Protein AF-A0A2V7CZX2-F1 (afdb_monomer)

Nearest PDB structures (foldseek):
  7vo0-assembly1_H  TM=2.688E-01  e=3.329E+00  Streptomyces coelicolor A3(2)
  6jwp-assembly2_G  TM=2.857E-01  e=6.913E+00  Saccharomyces cerevisiae S288C

Mean predicted aligned error: 11.03 Å

pLDDT: mean 85.04, std 9.65, range [57.53, 96.38]

Sequence (68 aa):
MLDQRGQLLRAALGFAVLPMPSNDRALHVLRAWLDSWAGIGRVAVAMARQGYDLQLTRYDEKGWRATF

Radius of gyration: 13.26 Å; Cα contacts (8 Å, |Δi|>4): 36; chains: 1; bounding box: 34×21×32 Å

Foldseek 3Di:
DDDPVRVVVVVLVVVLPDPDDDDPVVSVVVNVLCPDPVSVVVVVVVCVVVVDPWDWDADPPPGIDIDD

Secondary structure (DSSP, 8-state):
---HHHHHHHHHHHHHTS---S--HHHHHHHHHHTSHHHHHHHHHHHHHTT---EEEE-GGG-EEEE-

Structure (mmCIF, N/CA/C/O backbone):
data_AF-A0A2V7CZX2-F1
#
_entry.id   AF-A0A2V7CZX2-F1
#
loop_
_atom_site.group_PDB
_atom_site.id
_atom_site.type_symbol
_atom_site.label_atom_id
_atom_site.label_alt_id
_atom_site.label_comp_id
_atom_site.label_asym_id
_atom_site.label_entity_id
_atom_site.label_seq_id
_atom_site.pdbx_PDB_ins_code
_atom_site.Cartn_x
_atom_site.Cartn_y
_atom_site.Cartn_z
_atom_site.occupancy
_atom_site.B_iso_or_equiv
_atom_site.auth_seq_id
_atom_site.auth_comp_id
_atom_site.auth_asym_id
_atom_site.auth_atom_id
_atom_site.pdbx_PDB_model_num
ATOM 1 N N . MET A 1 1 ? 1.860 11.673 16.785 1.00 66.81 1 MET A N 1
ATOM 2 C CA . MET A 1 1 ? 3.094 10.994 17.236 1.00 66.81 1 MET A CA 1
ATOM 3 C C . MET A 1 1 ? 2.978 9.553 16.766 1.00 66.81 1 MET A C 1
ATOM 5 O O . MET A 1 1 ? 2.006 8.919 17.144 1.00 66.81 1 MET A O 1
ATOM 9 N N . LEU A 1 2 ? 3.838 9.087 15.850 1.00 69.06 2 LEU A N 1
ATOM 10 C CA . LEU A 1 2 ? 3.781 7.688 15.398 1.00 69.06 2 LEU A CA 1
ATOM 11 C C . LEU A 1 2 ? 4.163 6.790 16.575 1.00 69.06 2 LEU A C 1
ATOM 13 O O . LEU A 1 2 ? 5.145 7.077 17.268 1.00 69.06 2 LEU A O 1
ATOM 17 N N . ASP A 1 3 ? 3.383 5.740 16.792 1.00 87.56 3 ASP A N 1
ATOM 18 C CA . ASP A 1 3 ? 3.714 4.669 17.719 1.00 87.56 3 ASP A CA 1
ATOM 19 C C . ASP A 1 3 ? 5.002 3.958 17.265 1.00 87.56 3 ASP A C 1
ATOM 21 O O . ASP A 1 3 ? 5.498 4.152 16.151 1.00 87.56 3 ASP A O 1
ATOM 25 N N . GLN A 1 4 ? 5.580 3.128 18.131 1.00 87.12 4 GLN A N 1
ATOM 26 C CA . GLN A 1 4 ? 6.862 2.476 17.856 1.00 87.12 4 GLN A CA 1
ATOM 27 C C . GLN A 1 4 ? 6.842 1.646 16.561 1.00 87.12 4 GLN A C 1
ATOM 29 O O . GLN A 1 4 ? 7.847 1.583 15.852 1.00 87.12 4 GLN A O 1
ATOM 34 N N . ARG A 1 5 ? 5.693 1.057 16.201 1.00 75.56 5 ARG A N 1
ATOM 35 C CA . ARG A 1 5 ? 5.548 0.309 14.946 1.00 75.56 5 ARG A CA 1
ATOM 36 C C . ARG A 1 5 ? 5.475 1.245 13.741 1.00 75.56 5 ARG A C 1
ATOM 38 O O . ARG A 1 5 ? 6.156 0.989 12.749 1.00 75.56 5 ARG A O 1
ATOM 45 N N . GLY A 1 6 ? 4.755 2.363 13.846 1.00 83.12 6 GLY A N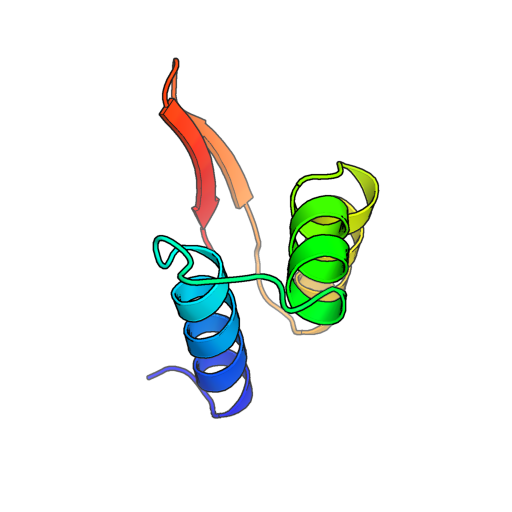 1
ATOM 46 C CA . GLY A 1 6 ? 4.745 3.413 12.828 1.00 83.12 6 GLY A CA 1
ATOM 47 C C . GLY A 1 6 ? 6.125 4.038 12.580 1.00 83.12 6 GLY A C 1
ATOM 48 O O . GLY A 1 6 ? 6.478 4.331 11.436 1.00 83.12 6 GLY A O 1
ATOM 49 N N . GLN A 1 7 ? 6.951 4.187 13.621 1.00 90.06 7 GLN A N 1
ATOM 50 C CA . GLN A 1 7 ? 8.335 4.660 13.484 1.00 90.06 7 GLN A CA 1
ATOM 51 C C . GLN A 1 7 ? 9.225 3.649 12.751 1.00 90.06 7 GLN A C 1
ATOM 53 O O . GLN A 1 7 ? 9.989 4.042 11.869 1.00 90.06 7 GLN A O 1
ATOM 58 N N . LEU A 1 8 ? 9.085 2.354 13.052 1.00 88.69 8 LEU A N 1
ATOM 59 C CA . LEU A 1 8 ? 9.819 1.287 12.364 1.00 88.69 8 LEU A CA 1
ATOM 60 C C . LEU A 1 8 ? 9.429 1.178 10.887 1.00 88.69 8 LEU A C 1
ATOM 62 O O . LEU A 1 8 ? 10.304 1.054 10.033 1.00 88.69 8 LEU A O 1
ATOM 66 N N . LEU A 1 9 ? 8.136 1.284 10.570 1.00 82.31 9 LEU A N 1
ATOM 67 C CA . LEU A 1 9 ? 7.659 1.281 9.186 1.00 82.31 9 LEU A CA 1
ATOM 68 C C . LEU A 1 9 ? 8.219 2.478 8.408 1.00 82.31 9 LEU A C 1
ATOM 70 O O . LEU A 1 9 ? 8.704 2.328 7.288 1.00 82.31 9 LEU A O 1
ATOM 74 N N . ARG A 1 10 ? 8.211 3.665 9.022 1.00 85.56 10 ARG A N 1
ATOM 75 C CA . ARG A 1 10 ? 8.754 4.883 8.415 1.00 85.56 10 ARG A CA 1
ATOM 76 C C . ARG A 1 10 ? 10.267 4.800 8.213 1.00 85.56 10 ARG A C 1
ATOM 78 O O . ARG A 1 10 ? 10.756 5.247 7.178 1.00 85.56 10 ARG A O 1
ATOM 85 N N . ALA A 1 11 ? 10.992 4.193 9.152 1.00 85.81 11 ALA A N 1
ATOM 86 C CA . ALA A 1 11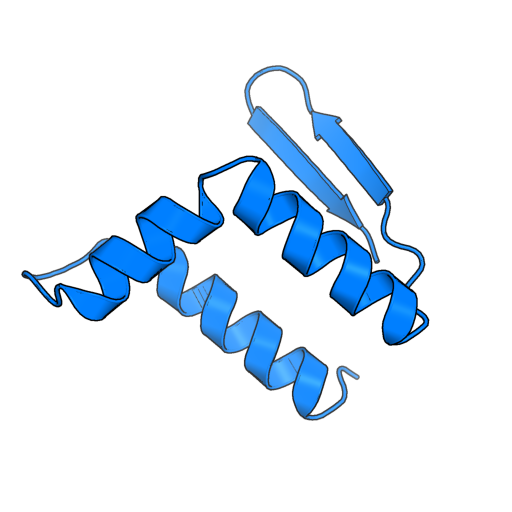 ? 12.418 3.924 9.007 1.00 85.81 11 ALA A CA 1
ATOM 87 C C . ALA A 1 11 ? 12.688 2.943 7.855 1.00 85.81 11 ALA A C 1
ATOM 89 O O . ALA A 1 11 ? 13.504 3.240 6.987 1.00 85.81 11 ALA A O 1
ATOM 90 N N . ALA A 1 12 ? 11.962 1.823 7.789 1.00 81.25 12 ALA A N 1
ATOM 91 C CA . ALA A 1 12 ? 12.119 0.823 6.733 1.00 81.25 12 ALA A CA 1
ATOM 92 C C . ALA A 1 12 ? 11.837 1.398 5.333 1.00 81.25 12 ALA A C 1
ATOM 94 O O . ALA A 1 12 ? 12.601 1.162 4.397 1.00 81.25 12 ALA A O 1
ATOM 95 N N . LEU A 1 13 ? 10.782 2.208 5.198 1.00 83.31 13 LEU A N 1
ATOM 96 C CA . LEU A 1 13 ? 10.457 2.895 3.947 1.00 83.31 13 LEU A CA 1
ATOM 97 C C . LEU A 1 13 ? 11.503 3.957 3.581 1.00 83.31 13 LEU A C 1
ATOM 99 O O . LEU A 1 13 ? 11.866 4.070 2.415 1.00 83.31 13 LEU A O 1
ATOM 103 N N . GLY A 1 14 ? 12.028 4.699 4.561 1.00 82.38 14 GLY A N 1
ATOM 104 C CA . GLY A 1 14 ? 13.115 5.656 4.343 1.00 82.38 14 GLY A CA 1
ATOM 105 C C . GLY A 1 14 ? 14.398 4.983 3.849 1.00 82.38 14 GLY A C 1
ATOM 106 O O . GLY A 1 14 ? 15.000 5.449 2.885 1.00 82.38 14 GLY A O 1
ATOM 107 N N . PHE A 1 15 ? 14.767 3.843 4.443 1.00 76.25 15 PHE A N 1
ATOM 108 C CA . PHE A 1 15 ? 15.905 3.035 3.999 1.00 76.25 15 PHE A CA 1
ATOM 109 C C . PHE A 1 15 ? 15.729 2.498 2.579 1.00 76.25 15 PHE A C 1
ATOM 111 O O . PHE A 1 15 ? 16.688 2.491 1.812 1.00 76.25 15 PHE A O 1
ATOM 118 N N . ALA A 1 16 ? 14.513 2.100 2.200 1.00 75.25 16 ALA A N 1
ATOM 119 C CA . ALA A 1 16 ? 14.240 1.606 0.855 1.00 75.25 16 ALA A CA 1
ATOM 120 C C . ALA A 1 16 ? 14.478 2.665 -0.238 1.00 75.25 16 ALA A C 1
ATOM 122 O O . ALA A 1 16 ? 14.687 2.288 -1.388 1.00 75.25 16 ALA A O 1
ATOM 123 N N . VAL A 1 17 ? 14.434 3.963 0.089 1.00 74.12 17 VAL A N 1
ATOM 124 C CA . VAL A 1 17 ? 14.536 5.088 -0.865 1.00 74.12 17 VAL A CA 1
ATOM 125 C C . VAL A 1 17 ? 15.970 5.628 -1.007 1.00 74.12 17 VAL A C 1
ATOM 127 O O . VAL A 1 17 ? 16.235 6.426 -1.905 1.00 74.12 17 VAL A O 1
ATOM 130 N N . LEU A 1 18 ? 16.918 5.191 -0.171 1.00 76.50 18 LEU A N 1
ATOM 131 C CA . LEU A 1 18 ? 18.306 5.652 -0.252 1.00 76.50 18 LEU A CA 1
ATOM 132 C C . LEU A 1 18 ? 18.991 5.166 -1.550 1.00 76.50 18 LEU A C 1
ATOM 134 O O . LEU A 1 18 ? 18.879 3.986 -1.890 1.00 76.50 18 LEU A O 1
ATOM 138 N N . PRO A 1 19 ? 19.729 6.036 -2.273 1.00 61.53 19 PRO A N 1
ATOM 139 C CA . PRO A 1 19 ? 20.542 5.622 -3.414 1.00 61.53 19 PRO A CA 1
ATOM 140 C C . PRO A 1 19 ? 21.665 4.692 -2.927 1.00 61.53 19 PRO A C 1
ATOM 142 O O . PRO A 1 19 ? 22.537 5.093 -2.158 1.00 61.53 19 PRO A O 1
ATOM 145 N N . MET A 1 20 ? 21.590 3.424 -3.332 1.00 63.69 20 MET A N 1
ATOM 146 C CA . MET A 1 20 ? 22.403 2.329 -2.797 1.00 63.69 20 MET A CA 1
ATOM 147 C C . MET A 1 20 ? 23.893 2.441 -3.164 1.00 63.69 20 MET A C 1
ATOM 149 O O . MET A 1 20 ? 24.223 2.439 -4.352 1.00 63.69 20 MET A O 1
ATOM 153 N N . PRO A 1 21 ? 24.813 2.339 -2.189 1.00 57.53 21 PRO A N 1
ATOM 154 C CA . PRO A 1 21 ? 26.113 1.728 -2.399 1.00 57.53 21 PRO A CA 1
ATOM 155 C C . PRO A 1 21 ? 26.000 0.209 -2.158 1.00 57.53 21 PRO A C 1
ATOM 157 O O . PRO A 1 21 ? 25.739 -0.240 -1.047 1.00 57.53 21 PRO A O 1
ATOM 160 N N . SER A 1 22 ? 26.226 -0.581 -3.213 1.00 58.44 22 SER A N 1
ATOM 161 C CA . SER A 1 22 ? 26.635 -2.004 -3.198 1.00 58.44 22 SER A CA 1
ATOM 162 C C . SER A 1 22 ? 25.776 -3.062 -2.454 1.00 58.44 22 SER A C 1
ATOM 164 O O . SER A 1 22 ? 25.920 -3.299 -1.263 1.00 58.44 22 SER A O 1
ATOM 166 N N . ASN A 1 23 ? 25.018 -3.834 -3.248 1.00 59.91 23 ASN A N 1
ATOM 167 C CA . ASN A 1 23 ? 24.950 -5.312 -3.258 1.00 59.91 23 ASN A CA 1
ATOM 168 C C . ASN A 1 23 ? 24.490 -6.108 -2.011 1.00 59.91 23 ASN A C 1
ATOM 170 O O . ASN A 1 23 ? 24.879 -7.268 -1.862 1.00 59.91 23 ASN A O 1
ATOM 174 N N . ASP A 1 24 ? 23.621 -5.572 -1.154 1.00 74.50 24 ASP A N 1
ATOM 175 C CA . ASP A 1 24 ? 22.914 -6.427 -0.190 1.00 74.50 24 ASP A CA 1
ATOM 176 C C . ASP A 1 24 ? 21.714 -7.111 -0.872 1.00 74.50 24 ASP A C 1
ATOM 178 O O . ASP A 1 24 ? 20.666 -6.508 -1.132 1.00 74.50 24 ASP A O 1
ATOM 182 N N . ARG A 1 25 ? 21.887 -8.396 -1.212 1.00 79.69 25 ARG A N 1
ATOM 183 C CA . ARG A 1 25 ? 20.878 -9.214 -1.903 1.00 79.69 25 ARG A CA 1
ATOM 184 C C . ARG A 1 25 ? 19.544 -9.227 -1.151 1.00 79.69 25 ARG A C 1
ATOM 186 O O . ARG A 1 25 ? 18.502 -9.254 -1.802 1.00 79.69 25 ARG A O 1
ATOM 193 N N . ALA A 1 26 ? 19.554 -9.188 0.183 1.00 82.56 26 ALA A N 1
ATOM 194 C CA . ALA A 1 26 ? 18.324 -9.190 0.971 1.00 82.56 26 ALA A CA 1
ATOM 195 C C . ALA A 1 26 ? 17.528 -7.895 0.766 1.00 82.56 26 ALA A C 1
ATOM 197 O O . ALA A 1 26 ? 16.315 -7.940 0.555 1.00 82.56 26 ALA A O 1
ATOM 198 N N . LEU A 1 27 ? 18.215 -6.751 0.734 1.00 83.25 27 LEU A N 1
ATOM 199 C CA . LEU A 1 27 ? 17.600 -5.460 0.428 1.00 83.25 27 LEU A CA 1
ATOM 200 C C . LEU A 1 27 ? 17.107 -5.392 -1.020 1.00 83.25 27 LEU A C 1
ATOM 202 O O . LEU A 1 27 ? 16.028 -4.863 -1.275 1.00 83.25 27 LEU A O 1
ATOM 206 N N . HIS A 1 28 ? 17.844 -5.985 -1.961 1.00 85.50 28 HIS A N 1
ATOM 207 C CA . HIS A 1 28 ? 17.424 -6.047 -3.360 1.00 85.50 28 HIS A CA 1
ATOM 208 C C . HIS A 1 28 ? 16.149 -6.886 -3.548 1.00 85.50 28 HIS A C 1
ATOM 210 O O . HIS A 1 28 ? 15.249 -6.494 -4.291 1.00 85.50 28 HIS A O 1
ATOM 216 N N . VAL A 1 29 ? 16.049 -8.019 -2.844 1.00 89.06 29 VAL A N 1
ATOM 217 C CA . VAL A 1 29 ? 14.852 -8.877 -2.829 1.00 89.06 29 VAL A CA 1
ATOM 218 C C . VAL A 1 29 ? 13.685 -8.172 -2.144 1.00 89.06 29 VAL A C 1
ATOM 220 O O . VAL A 1 29 ? 12.568 -8.208 -2.658 1.00 89.06 29 VAL A O 1
ATOM 223 N N . LEU A 1 30 ? 13.929 -7.493 -1.020 1.00 87.75 30 LEU A N 1
ATOM 224 C CA . LEU A 1 30 ? 12.903 -6.714 -0.332 1.00 87.75 30 LEU A CA 1
ATOM 225 C C . LEU A 1 30 ? 12.361 -5.597 -1.228 1.00 87.75 30 LEU A C 1
ATOM 227 O O . LEU A 1 30 ? 11.148 -5.416 -1.305 1.00 87.75 30 LEU A O 1
ATOM 231 N N . ARG A 1 31 ? 13.244 -4.882 -1.934 1.00 86.44 31 ARG A N 1
ATOM 232 C CA . ARG A 1 31 ? 12.859 -3.823 -2.867 1.00 86.44 31 ARG A CA 1
ATOM 233 C C . ARG A 1 31 ? 12.036 -4.379 -4.025 1.00 86.44 31 ARG A C 1
ATOM 235 O O . ARG A 1 31 ? 10.944 -3.884 -4.271 1.00 86.44 31 ARG A O 1
ATOM 242 N N . ALA A 1 32 ? 12.494 -5.463 -4.651 1.00 89.19 32 ALA A N 1
ATOM 243 C CA . ALA A 1 32 ? 11.753 -6.131 -5.720 1.00 89.19 32 ALA A CA 1
ATOM 244 C C . ALA A 1 32 ? 10.373 -6.632 -5.256 1.00 89.19 32 ALA A C 1
ATOM 246 O O . ALA A 1 32 ? 9.398 -6.559 -6.002 1.00 89.19 32 ALA A O 1
ATOM 247 N N . TRP A 1 33 ? 10.268 -7.117 -4.015 1.00 92.62 33 TRP A 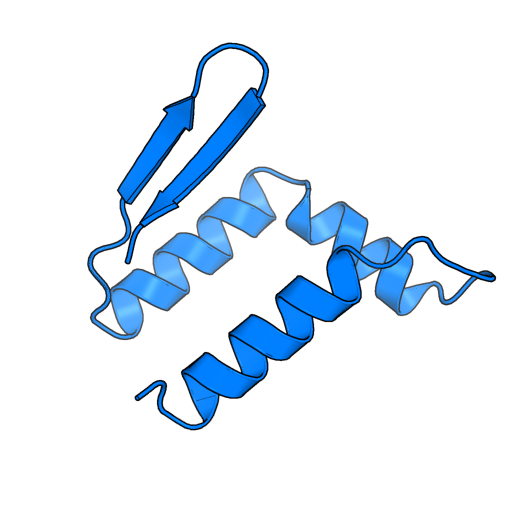N 1
ATOM 248 C CA . TRP A 1 33 ? 8.988 -7.510 -3.432 1.00 92.62 33 TRP A CA 1
ATOM 249 C C . TRP A 1 33 ? 8.071 -6.304 -3.185 1.00 92.62 33 TRP A C 1
ATOM 251 O O . TRP A 1 33 ? 6.900 -6.362 -3.560 1.00 92.62 33 TRP A O 1
ATOM 261 N N . LEU A 1 34 ? 8.586 -5.215 -2.602 1.00 89.25 34 LEU A N 1
ATOM 262 C CA . LEU A 1 34 ? 7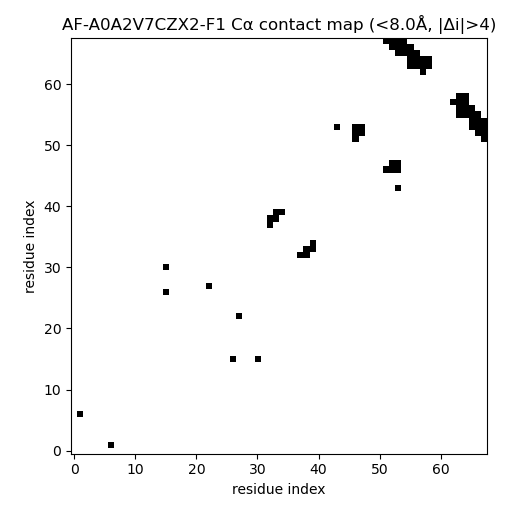.827 -3.983 -2.346 1.00 89.25 34 LEU A CA 1
ATOM 263 C C . LEU A 1 34 ? 7.365 -3.292 -3.634 1.00 89.25 34 LEU A C 1
ATOM 265 O O . LEU A 1 34 ? 6.266 -2.748 -3.659 1.00 89.25 34 LEU A O 1
ATOM 269 N N . ASP A 1 35 ? 8.162 -3.362 -4.700 1.00 87.81 35 ASP A N 1
ATOM 270 C CA . ASP A 1 35 ? 7.823 -2.808 -6.015 1.00 87.81 35 ASP A CA 1
ATOM 271 C C . ASP A 1 35 ? 6.815 -3.697 -6.790 1.00 87.81 35 ASP A C 1
ATOM 273 O O . ASP A 1 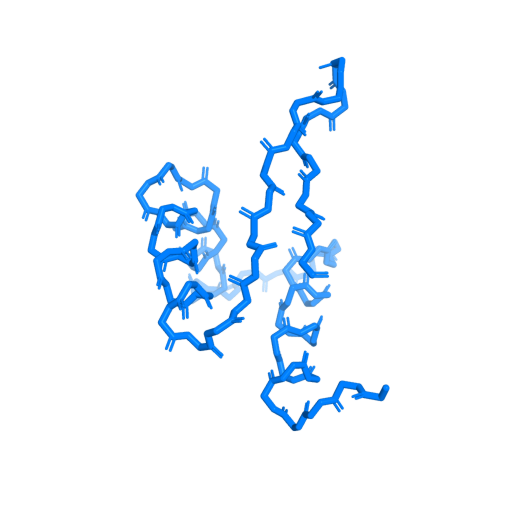35 ? 6.386 -3.349 -7.890 1.00 87.81 35 ASP A O 1
ATOM 277 N N . SER A 1 36 ? 6.389 -4.837 -6.226 1.00 90.50 36 SER A N 1
ATOM 278 C CA . SER A 1 36 ? 5.374 -5.719 -6.817 1.00 90.50 36 SER A CA 1
ATOM 279 C C . SER A 1 36 ? 3.961 -5.434 -6.293 1.00 90.50 36 SER A C 1
ATOM 281 O O . SER A 1 36 ? 3.757 -5.131 -5.115 1.00 90.50 36 SER A O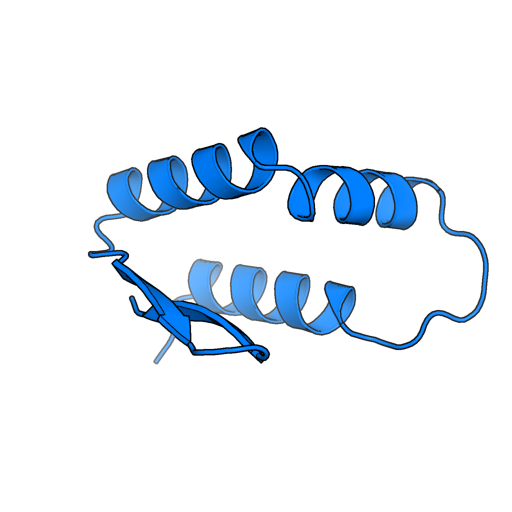 1
ATOM 283 N N . TRP A 1 37 ? 2.943 -5.656 -7.133 1.00 89.69 37 TRP A N 1
ATOM 284 C CA . TRP A 1 37 ? 1.535 -5.517 -6.732 1.00 89.69 37 TRP A CA 1
ATOM 285 C C . TRP A 1 37 ? 1.147 -6.398 -5.538 1.00 89.69 37 TRP A C 1
ATOM 287 O O . TRP A 1 37 ? 0.391 -5.971 -4.667 1.00 89.69 37 TRP A O 1
ATOM 297 N N . ALA A 1 38 ? 1.692 -7.615 -5.460 1.00 93.50 38 ALA A N 1
ATOM 298 C CA . ALA A 1 38 ? 1.441 -8.515 -4.339 1.00 93.50 38 ALA A CA 1
ATOM 299 C C . ALA A 1 38 ? 2.060 -7.995 -3.029 1.00 93.50 38 ALA A C 1
ATOM 301 O O . ALA A 1 38 ? 1.459 -8.149 -1.963 1.00 93.50 38 ALA A O 1
ATOM 302 N N . GLY A 1 39 ? 3.242 -7.374 -3.098 1.00 93.25 39 GLY A N 1
ATOM 303 C CA . GLY A 1 39 ? 3.880 -6.741 -1.946 1.00 93.25 39 GLY A CA 1
ATOM 304 C C . GLY A 1 39 ? 3.073 -5.559 -1.424 1.00 93.25 39 GLY A C 1
ATOM 305 O O . GLY A 1 39 ? 2.725 -5.530 -0.243 1.00 93.25 39 GLY A O 1
ATOM 306 N N . ILE A 1 40 ? 2.670 -4.656 -2.322 1.00 90.12 40 ILE A N 1
ATOM 307 C CA . ILE A 1 40 ? 1.813 -3.506 -1.994 1.00 90.12 40 ILE A CA 1
ATOM 308 C C . ILE A 1 40 ? 0.493 -3.973 -1.3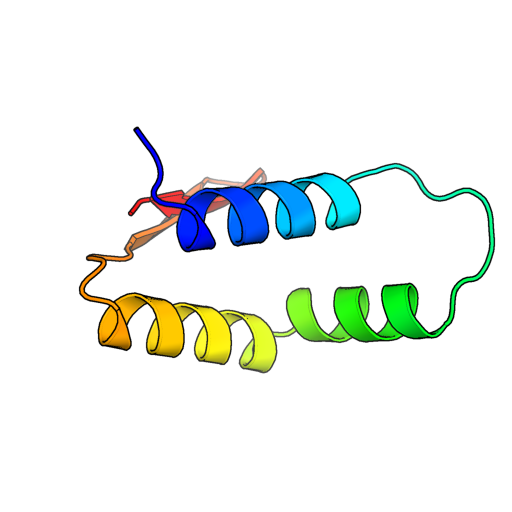60 1.00 90.12 40 ILE A C 1
ATOM 310 O O . ILE A 1 40 ? 0.102 -3.474 -0.305 1.00 90.12 40 ILE A O 1
ATOM 314 N N . GLY A 1 41 ? -0.166 -4.981 -1.942 1.00 93.31 41 GLY A N 1
ATOM 315 C CA . GLY A 1 41 ? -1.416 -5.528 -1.408 1.00 93.31 41 GLY A CA 1
ATOM 316 C C . GLY A 1 41 ? -1.268 -6.118 -0.002 1.00 93.31 41 GLY A C 1
ATOM 317 O O . GLY A 1 41 ? -2.119 -5.897 0.859 1.00 93.31 41 GLY A O 1
ATOM 318 N N . ARG A 1 42 ? -0.162 -6.820 0.278 1.00 95.31 42 ARG A N 1
ATO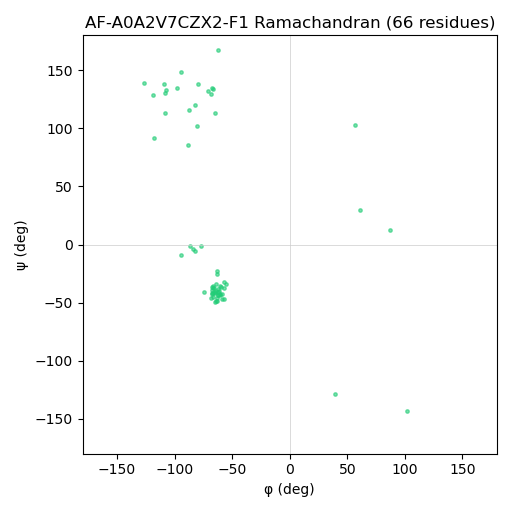M 319 C CA . ARG A 1 42 ? 0.119 -7.347 1.626 1.00 95.31 42 ARG A CA 1
ATOM 320 C C . ARG A 1 42 ? 0.318 -6.233 2.651 1.00 95.31 42 ARG A C 1
ATOM 322 O O . ARG A 1 42 ? -0.184 -6.362 3.767 1.00 95.31 42 ARG A O 1
ATOM 329 N N . VAL A 1 43 ? 1.006 -5.152 2.282 1.00 92.94 43 VAL A N 1
ATOM 330 C CA . VAL A 1 43 ? 1.162 -3.973 3.150 1.00 92.94 43 VAL A CA 1
ATOM 331 C C . VAL A 1 43 ? -0.198 -3.332 3.424 1.00 92.94 43 VAL A C 1
ATOM 333 O O . VAL A 1 43 ? -0.527 -3.098 4.584 1.00 92.94 43 VAL A O 1
ATOM 336 N N . ALA A 1 44 ? -1.028 -3.146 2.394 1.00 94.06 44 ALA A N 1
ATOM 337 C CA . ALA A 1 44 ? -2.361 -2.568 2.542 1.00 94.06 44 ALA A CA 1
ATOM 338 C C . ALA A 1 44 ? -3.262 -3.381 3.489 1.00 94.06 44 ALA A C 1
ATOM 340 O O . ALA A 1 44 ? -3.855 -2.829 4.415 1.00 94.06 44 ALA A O 1
ATOM 341 N N . VAL A 1 45 ? -3.297 -4.709 3.329 1.00 95.69 45 VAL A N 1
ATOM 342 C CA . VAL A 1 45 ? -4.054 -5.603 4.225 1.00 95.69 45 VAL A CA 1
ATOM 343 C C . VAL A 1 45 ? -3.521 -5.542 5.659 1.00 95.69 45 VAL A C 1
ATOM 345 O O . VAL A 1 45 ? -4.302 -5.547 6.610 1.00 95.69 45 VAL A O 1
ATOM 348 N N . ALA A 1 46 ? -2.200 -5.487 5.843 1.00 95.69 46 ALA A N 1
ATOM 349 C CA . ALA A 1 46 ? -1.601 -5.382 7.170 1.00 95.69 46 ALA A CA 1
ATOM 350 C C . ALA A 1 46 ? -1.924 -4.045 7.853 1.00 95.69 46 ALA A C 1
ATOM 352 O O . ALA A 1 46 ? -2.129 -4.033 9.066 1.00 95.69 46 ALA A O 1
ATOM 353 N N . MET A 1 47 ? -1.996 -2.946 7.096 1.00 96.38 47 MET A N 1
ATOM 354 C CA . MET A 1 47 ? -2.407 -1.634 7.604 1.00 96.38 47 MET A CA 1
ATOM 355 C C . MET A 1 47 ? -3.880 -1.632 8.018 1.00 96.38 47 MET A C 1
ATOM 357 O O . MET A 1 47 ? -4.187 -1.225 9.137 1.00 96.38 47 MET A O 1
ATOM 361 N N . ALA A 1 48 ? -4.766 -2.198 7.194 1.00 95.00 48 ALA A N 1
ATOM 362 C CA . ALA A 1 48 ? -6.179 -2.350 7.542 1.00 95.00 48 ALA A CA 1
ATOM 363 C C . ALA A 1 48 ? -6.369 -3.186 8.824 1.00 95.00 48 ALA A C 1
ATOM 365 O O . ALA A 1 48 ? -7.128 -2.813 9.713 1.00 95.00 48 ALA A O 1
ATOM 366 N N . ARG A 1 49 ? -5.615 -4.287 8.981 1.00 96.19 49 ARG A N 1
ATOM 367 C CA . ARG A 1 49 ? -5.624 -5.104 10.214 1.00 96.19 49 ARG A CA 1
ATOM 368 C C . ARG A 1 49 ? -5.125 -4.357 11.452 1.00 96.19 49 ARG A C 1
ATOM 370 O O . ARG A 1 49 ? -5.472 -4.741 12.562 1.00 96.19 49 ARG A O 1
ATOM 377 N N . GLN A 1 50 ? -4.296 -3.335 11.269 1.00 95.12 50 GLN A N 1
ATOM 378 C CA . GLN A 1 50 ? -3.815 -2.470 12.346 1.00 95.12 50 GLN A CA 1
ATOM 379 C C . GLN A 1 50 ? -4.772 -1.306 12.644 1.00 95.12 50 GLN A C 1
ATOM 381 O O . GLN A 1 50 ? -4.511 -0.543 13.567 1.00 95.12 50 GLN A O 1
ATOM 386 N N . GLY A 1 51 ? -5.883 -1.191 11.908 1.00 95.00 51 GLY A N 1
ATOM 387 C CA . GLY A 1 51 ? -6.894 -0.153 12.106 1.00 95.00 51 GLY A CA 1
ATOM 388 C C . GLY A 1 51 ? -6.624 1.152 11.356 1.00 95.00 51 GLY A C 1
ATOM 389 O O . GLY A 1 51 ? -7.290 2.142 11.641 1.00 95.00 51 GLY A O 1
ATOM 390 N N . TYR A 1 52 ? -5.672 1.175 10.417 1.00 94.94 52 TYR A N 1
ATOM 391 C CA . TYR A 1 52 ? -5.460 2.335 9.549 1.00 94.94 52 TYR A CA 1
ATOM 392 C C . TYR A 1 52 ? -6.480 2.360 8.409 1.00 94.94 52 TYR A C 1
ATOM 394 O O . TYR A 1 52 ? -6.717 1.331 7.769 1.00 94.94 52 TYR A O 1
ATOM 402 N N . ASP A 1 53 ? -7.003 3.548 8.109 1.00 93.19 53 ASP A N 1
ATOM 403 C CA . ASP A 1 53 ? -7.780 3.800 6.896 1.00 93.19 53 ASP A CA 1
ATOM 404 C C . ASP A 1 53 ? -6.833 4.197 5.759 1.00 93.19 53 ASP A C 1
ATOM 406 O O . ASP A 1 53 ? -6.506 5.365 5.550 1.00 93.19 53 ASP A O 1
ATOM 410 N N . LEU A 1 54 ? -6.299 3.184 5.075 1.00 93.50 54 LEU A N 1
ATOM 411 C CA . LEU A 1 54 ? -5.349 3.387 3.989 1.00 93.50 54 LEU A CA 1
ATOM 412 C C . LEU A 1 54 ? -6.079 3.709 2.680 1.00 93.50 54 LEU A C 1
ATOM 414 O O . LEU A 1 54 ? -6.753 2.851 2.108 1.00 93.50 54 LEU A O 1
ATOM 418 N N . GLN A 1 55 ? -5.798 4.886 2.125 1.00 92.50 55 GLN A N 1
ATOM 419 C CA . GLN A 1 55 ? -6.178 5.255 0.766 1.00 92.50 55 GLN A CA 1
ATOM 420 C C . GLN A 1 55 ? -4.943 5.300 -0.145 1.00 92.50 55 GLN A C 1
ATOM 422 O O . GLN A 1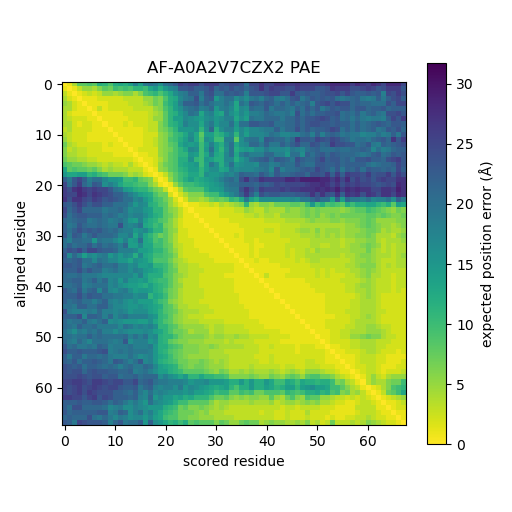 55 ? -3.930 5.929 0.167 1.00 92.50 55 GLN A O 1
ATOM 427 N N . LEU A 1 56 ? -5.039 4.630 -1.298 1.00 89.94 56 LEU A N 1
ATOM 428 C CA . LEU A 1 56 ? -4.049 4.695 -2.373 1.00 89.94 56 LEU A CA 1
ATOM 429 C C . LEU A 1 56 ? -4.638 5.476 -3.548 1.00 89.94 56 LEU A C 1
ATOM 431 O O . LEU A 1 56 ? -5.560 5.007 -4.211 1.00 89.94 56 LEU A O 1
ATOM 435 N N . THR A 1 57 ? -4.076 6.648 -3.828 1.00 91.69 57 THR A N 1
ATOM 436 C CA . THR A 1 57 ? -4.546 7.533 -4.900 1.00 91.69 57 THR A CA 1
ATOM 437 C C . THR A 1 57 ? -3.441 7.721 -5.928 1.00 91.69 57 THR A C 1
ATOM 439 O O . THR A 1 57 ? -2.309 8.071 -5.583 1.00 91.69 57 THR A O 1
ATOM 442 N N . ARG A 1 58 ? -3.756 7.497 -7.208 1.00 87.12 58 ARG A N 1
ATOM 443 C CA . ARG A 1 58 ? -2.829 7.781 -8.308 1.00 87.12 58 ARG A CA 1
ATOM 444 C C . ARG A 1 58 ? -2.688 9.293 -8.479 1.00 87.12 58 ARG A C 1
ATOM 446 O O . ARG A 1 58 ? -3.688 10.002 -8.519 1.00 87.12 58 ARG A O 1
ATOM 453 N N . TYR A 1 59 ? -1.453 9.766 -8.584 1.00 85.62 59 TYR A N 1
ATOM 454 C CA . TYR A 1 59 ? -1.118 11.172 -8.765 1.00 85.62 59 TYR A CA 1
ATOM 455 C C . TYR A 1 59 ? -0.388 11.344 -10.100 1.00 85.62 59 TYR A C 1
ATOM 457 O O . TYR A 1 59 ? 0.831 11.184 -10.170 1.00 85.62 59 TYR A O 1
ATOM 465 N N . ASP A 1 60 ? -1.156 11.621 -11.157 1.00 83.00 60 ASP A N 1
ATOM 466 C CA . ASP A 1 60 ? -0.694 11.827 -12.537 1.00 83.00 60 ASP A CA 1
ATOM 467 C C . ASP A 1 60 ? 0.436 10.856 -12.952 1.00 83.00 60 ASP A C 1
ATOM 469 O O . ASP A 1 60 ? 0.333 9.636 -12.770 1.00 83.00 60 ASP A O 1
ATOM 473 N N . GLU A 1 61 ? 1.533 11.392 -13.493 1.00 83.19 61 GLU A N 1
ATOM 474 C CA . GLU A 1 61 ? 2.738 10.648 -13.881 1.00 83.19 61 GLU A CA 1
ATOM 475 C C . GLU A 1 61 ? 3.692 10.375 -12.707 1.00 83.19 61 GLU A C 1
ATOM 477 O O . GLU A 1 61 ? 4.675 9.654 -12.854 1.00 83.19 61 GLU A O 1
ATOM 482 N N . LYS A 1 62 ? 3.412 10.920 -11.517 1.00 78.12 62 LYS A N 1
ATOM 483 C CA . LYS A 1 62 ? 4.301 10.833 -10.345 1.00 78.12 62 LYS A CA 1
ATOM 484 C C . LYS A 1 62 ? 4.126 9.541 -9.542 1.00 78.12 62 LYS A C 1
ATOM 486 O O . LYS A 1 62 ? 4.869 9.314 -8.590 1.00 78.12 62 LYS A O 1
ATOM 491 N N . GLY A 1 63 ? 3.167 8.696 -9.923 1.00 84.06 63 GLY A N 1
ATOM 492 C CA . GLY A 1 63 ? 2.937 7.381 -9.328 1.00 84.06 63 GLY A CA 1
ATOM 493 C C . GLY A 1 63 ? 1.762 7.357 -8.353 1.00 84.06 63 GLY A C 1
ATOM 494 O O . GLY A 1 63 ? 0.733 7.988 -8.583 1.00 84.06 63 GLY A O 1
ATOM 495 N N . TRP A 1 64 ? 1.892 6.580 -7.279 1.00 86.38 64 TRP A N 1
ATOM 496 C CA . TRP A 1 64 ? 0.845 6.386 -6.275 1.00 86.38 64 TRP A CA 1
ATOM 497 C C . TRP A 1 64 ? 1.213 7.074 -4.966 1.00 86.38 64 TRP A C 1
ATOM 499 O O . TRP A 1 64 ? 2.353 7.000 -4.510 1.00 86.38 64 TRP A O 1
ATOM 509 N N . ARG A 1 65 ? 0.230 7.720 -4.341 1.00 87.69 65 ARG A N 1
ATOM 510 C CA . ARG A 1 65 ? 0.335 8.273 -2.993 1.00 87.69 65 ARG A CA 1
ATOM 511 C C . ARG A 1 65 ? -0.488 7.421 -2.036 1.00 87.69 65 ARG A C 1
ATOM 513 O O . ARG A 1 65 ? -1.646 7.132 -2.320 1.00 87.69 65 ARG A O 1
ATOM 520 N N . ALA A 1 66 ? 0.110 7.080 -0.900 1.00 90.31 66 ALA A N 1
ATOM 521 C CA . ALA A 1 66 ? -0.578 6.492 0.240 1.00 90.31 66 ALA A CA 1
ATOM 522 C C . ALA A 1 66 ? -0.909 7.572 1.279 1.00 90.31 66 ALA A C 1
ATOM 524 O O . ALA A 1 66 ? -0.044 8.384 1.616 1.00 90.31 66 ALA A O 1
ATOM 525 N N . THR A 1 67 ? -2.135 7.563 1.792 1.00 91.81 67 THR A N 1
ATOM 526 C CA . THR A 1 67 ? -2.592 8.360 2.942 1.00 91.81 67 THR A CA 1
ATOM 527 C C . THR A 1 67 ? -3.219 7.424 3.971 1.00 91.81 67 THR A C 1
ATOM 529 O O . THR A 1 67 ? -3.885 6.470 3.578 1.00 91.81 67 THR A O 1
ATOM 532 N N . PHE A 1 68 ? -2.948 7.653 5.255 1.00 88.31 68 PHE A N 1
ATOM 533 C CA . PHE A 1 68 ? -3.275 6.762 6.372 1.00 88.31 68 PHE A CA 1
ATOM 534 C C . PHE A 1 68 ? -3.532 7.556 7.653 1.00 88.31 68 PHE A C 1
ATOM 536 O O . PHE A 1 68 ? -3.085 8.729 7.707 1.00 88.31 68 PHE A O 1
#

Solvent-accessible surface area (backbone atoms only — not comparable to full-atom values): 4228 Å² total; per-residue (Å²): 132,76,52,77,66,53,48,51,52,53,50,55,56,54,59,72,69,54,87,79,84,78,89,54,65,69,59,54,51,50,48,57,40,56,77,29,73,69,38,46,50,52,51,53,54,54,38,46,75,71,71,42,70,72,44,80,45,79,45,86,92,81,42,75,45,80,47,108